Protein AF-A0A656QIV8-F1 (afdb_monomer_lite)

Radius of gyration: 22.59 Å; chains: 1; bounding box: 51×21×74 Å

Foldseek 3Di:
DPPVLVVVLVVLVVVLVVLVVVLVVLVVCLVVPPDPVSNVVSVVVSVVSVVVSVVSVVVSVVSVVVVVVPPPDPPDPPDPDDD

Structure (mmCIF, N/CA/C/O backbone):
data_AF-A0A656QIV8-F1
#
_entry.id   AF-A0A656QIV8-F1
#
loop_
_atom_site.group_PDB
_atom_site.id
_atom_site.type_symbol
_atom_site.label_atom_id
_atom_site.label_alt_id
_atom_site.label_comp_id
_atom_site.label_asym_id
_atom_site.label_entity_id
_atom_site.label_seq_id
_atom_site.pdbx_PDB_ins_code
_atom_site.Cartn_x
_atom_site.Cartn_y
_atom_site.Cartn_z
_atom_site.occupancy
_atom_site.B_iso_or_equiv
_atom_site.auth_seq_id
_atom_site.auth_comp_id
_atom_site.auth_asym_id
_atom_site.auth_atom_id
_atom_site.pdbx_PDB_model_num
ATOM 1 N N . MET A 1 1 ? 18.648 6.097 -19.458 1.00 59.72 1 MET A N 1
ATOM 2 C CA . MET A 1 1 ? 17.226 5.813 -19.181 1.00 59.72 1 MET A CA 1
ATOM 3 C C . MET A 1 1 ? 16.420 6.936 -19.781 1.00 59.72 1 MET A C 1
ATOM 5 O O . MET A 1 1 ? 16.868 8.071 -19.685 1.00 59.72 1 MET A O 1
ATOM 9 N N . ASP A 1 2 ? 15.292 6.613 -20.398 1.00 82.69 2 ASP A N 1
ATOM 10 C CA . ASP A 1 2 ? 14.369 7.604 -20.941 1.00 82.69 2 ASP A CA 1
ATOM 11 C C . ASP A 1 2 ? 13.814 8.487 -19.799 1.00 82.69 2 ASP A C 1
ATOM 13 O O . ASP A 1 2 ? 13.404 7.979 -18.752 1.00 82.69 2 ASP A O 1
ATOM 17 N N . GLU A 1 3 ? 13.864 9.810 -19.950 1.00 82.31 3 GLU A N 1
ATOM 18 C CA . GLU A 1 3 ? 13.427 10.784 -18.929 1.00 82.31 3 GLU A CA 1
ATOM 19 C C . GLU A 1 3 ? 11.934 10.597 -18.596 1.00 82.31 3 GLU A C 1
ATOM 21 O O . GLU A 1 3 ? 11.500 10.760 -17.453 1.00 82.31 3 GLU A O 1
ATOM 26 N N . SER A 1 4 ? 11.151 10.161 -19.586 1.00 83.06 4 SER A N 1
ATOM 27 C CA . SER A 1 4 ? 9.740 9.791 -19.445 1.00 83.06 4 SER A CA 1
ATOM 28 C C . SER A 1 4 ? 9.531 8.636 -18.449 1.00 83.06 4 SER A C 1
ATOM 30 O O . SER A 1 4 ? 8.672 8.710 -17.564 1.00 83.06 4 SER A O 1
ATOM 32 N N . LEU A 1 5 ? 10.364 7.597 -18.533 1.00 85.00 5 LEU A N 1
ATOM 33 C CA . LEU A 1 5 ? 10.336 6.422 -17.665 1.00 85.00 5 LEU A CA 1
ATOM 34 C C . LEU A 1 5 ? 10.751 6.770 -16.232 1.00 85.00 5 LEU A C 1
ATOM 36 O O . LEU A 1 5 ? 10.155 6.270 -15.276 1.00 85.00 5 LEU A O 1
ATOM 40 N N . LYS A 1 6 ? 11.750 7.645 -16.072 1.00 86.94 6 LYS A N 1
ATOM 41 C CA . LYS A 1 6 ? 12.180 8.125 -14.753 1.00 86.94 6 LYS A CA 1
ATOM 42 C C . LYS A 1 6 ? 11.033 8.838 -14.028 1.00 86.94 6 LYS A C 1
ATOM 44 O O . LYS A 1 6 ? 10.702 8.464 -12.905 1.00 86.94 6 LYS A O 1
ATOM 49 N N . ARG A 1 7 ? 10.352 9.768 -14.706 1.00 89.75 7 ARG A N 1
ATOM 50 C CA . ARG A 1 7 ? 9.182 10.481 -14.158 1.00 89.75 7 ARG A CA 1
ATOM 51 C C . ARG A 1 7 ? 8.024 9.547 -13.821 1.00 89.75 7 ARG A C 1
ATOM 53 O O . ARG A 1 7 ? 7.345 9.740 -12.815 1.00 89.75 7 ARG A O 1
ATOM 60 N N . LEU A 1 8 ? 7.791 8.520 -14.643 1.00 88.88 8 LEU A N 1
ATOM 61 C CA . LEU A 1 8 ? 6.769 7.512 -14.362 1.00 88.88 8 LEU A CA 1
ATOM 62 C C . LEU A 1 8 ? 7.077 6.750 -13.066 1.00 88.88 8 LEU A C 1
ATOM 64 O O . LEU A 1 8 ? 6.186 6.598 -12.231 1.00 88.88 8 LEU A O 1
ATOM 68 N N . ARG A 1 9 ? 8.327 6.310 -12.882 1.00 90.19 9 ARG A N 1
ATOM 69 C CA . ARG A 1 9 ? 8.774 5.614 -11.665 1.00 90.19 9 ARG A CA 1
ATOM 70 C C . ARG A 1 9 ? 8.642 6.492 -10.428 1.00 90.19 9 ARG A C 1
ATOM 72 O O . ARG A 1 9 ? 8.081 6.043 -9.435 1.00 90.19 9 ARG A O 1
ATOM 79 N N . GLU A 1 10 ? 9.082 7.744 -10.506 1.00 93.19 10 GLU A N 1
ATOM 80 C CA . GLU A 1 10 ? 8.950 8.716 -9.413 1.00 93.19 10 GLU A CA 1
ATOM 81 C C . GLU A 1 10 ? 7.483 8.949 -9.035 1.00 93.19 10 GLU A C 1
ATOM 83 O O . GLU A 1 10 ? 7.131 8.937 -7.856 1.00 93.19 10 GLU A O 1
ATOM 88 N N . ARG A 1 11 ? 6.596 9.086 -10.029 1.00 93.44 11 ARG A N 1
ATOM 89 C CA . ARG A 1 11 ? 5.158 9.238 -9.788 1.00 93.44 11 ARG A CA 1
ATOM 90 C C . ARG A 1 11 ? 4.562 8.008 -9.107 1.00 93.44 11 ARG A C 1
ATOM 92 O O . ARG A 1 11 ? 3.795 8.164 -8.163 1.00 93.44 11 ARG A O 1
ATOM 99 N N . ILE A 1 12 ? 4.906 6.804 -9.565 1.00 92.56 12 ILE A N 1
ATOM 100 C CA . ILE A 1 12 ? 4.437 5.554 -8.949 1.00 92.56 12 ILE A CA 1
ATOM 101 C C . ILE A 1 12 ? 4.957 5.441 -7.510 1.00 92.56 12 ILE A C 1
ATOM 103 O O . ILE A 1 12 ? 4.173 5.167 -6.607 1.00 92.56 12 ILE A O 1
ATOM 107 N N . ALA A 1 13 ? 6.242 5.718 -7.278 1.00 93.19 13 ALA A N 1
ATOM 108 C CA . ALA A 1 13 ? 6.838 5.688 -5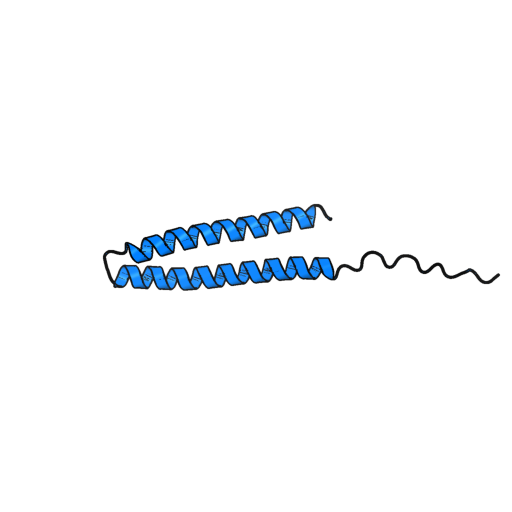.945 1.00 93.19 13 ALA A CA 1
ATOM 109 C C . ALA A 1 13 ? 6.154 6.677 -4.989 1.00 93.19 13 ALA A C 1
ATOM 111 O O . ALA A 1 13 ? 5.812 6.310 -3.867 1.00 93.19 13 ALA A O 1
ATOM 112 N N . LYS A 1 14 ? 5.868 7.901 -5.453 1.00 95.44 14 LYS A N 1
ATOM 113 C CA . LYS A 1 14 ? 5.114 8.898 -4.681 1.00 95.44 14 LYS A CA 1
ATOM 114 C C . LYS A 1 14 ? 3.716 8.394 -4.313 1.00 95.44 14 LYS A C 1
ATOM 116 O O . LYS A 1 14 ? 3.321 8.485 -3.158 1.00 95.44 14 LYS A O 1
ATOM 121 N N . GLN A 1 15 ? 2.989 7.822 -5.275 1.00 93.88 15 GLN A N 1
ATOM 122 C CA . GLN A 1 15 ? 1.649 7.273 -5.042 1.00 93.88 15 GLN A CA 1
ATOM 123 C C . GLN A 1 15 ? 1.649 6.099 -4.046 1.00 93.88 15 GLN A C 1
ATOM 125 O O . GLN A 1 15 ? 0.705 5.968 -3.264 1.00 93.88 15 GLN A O 1
ATOM 130 N N . ILE A 1 16 ? 2.690 5.262 -4.062 1.00 94.88 16 ILE A N 1
ATOM 131 C CA . ILE A 1 16 ? 2.885 4.176 -3.091 1.00 94.88 16 ILE A CA 1
ATOM 132 C C . ILE A 1 16 ? 3.135 4.755 -1.696 1.00 94.88 16 ILE A C 1
ATOM 134 O O . ILE A 1 16 ? 2.425 4.391 -0.762 1.00 94.88 16 ILE A O 1
ATOM 138 N N . ALA A 1 17 ? 4.074 5.695 -1.569 1.00 94.38 17 ALA A N 1
ATOM 139 C CA . ALA A 1 17 ? 4.434 6.300 -0.288 1.00 94.38 17 ALA A CA 1
ATOM 140 C C . ALA A 1 17 ? 3.249 7.030 0.371 1.00 94.38 17 ALA A C 1
ATOM 142 O O . ALA A 1 17 ? 3.020 6.883 1.569 1.00 94.38 17 ALA A O 1
ATOM 143 N N . GLU A 1 18 ? 2.460 7.773 -0.412 1.00 93.62 18 GLU A N 1
ATOM 144 C CA . GLU A 1 18 ? 1.249 8.450 0.075 1.00 93.62 18 GLU A CA 1
ATOM 145 C C . GLU A 1 18 ? 0.240 7.452 0.666 1.00 93.62 18 GLU A C 1
ATOM 147 O O . GLU A 1 18 ? -0.268 7.664 1.766 1.00 93.62 18 GLU A O 1
ATOM 152 N N . ARG A 1 19 ? -0.007 6.330 -0.022 1.00 93.56 19 ARG A N 1
ATOM 153 C CA . ARG A 1 19 ? -0.945 5.290 0.438 1.00 93.56 19 ARG A CA 1
ATOM 154 C C . ARG A 1 19 ? -0.428 4.534 1.652 1.00 93.56 19 ARG A C 1
ATOM 156 O O . ARG A 1 19 ? -1.200 4.254 2.564 1.00 93.56 19 ARG A O 1
ATOM 163 N N . GLU A 1 20 ? 0.868 4.235 1.695 1.00 94.56 20 GLU A N 1
ATOM 164 C CA . GLU A 1 20 ? 1.501 3.632 2.871 1.00 94.56 20 GLU A CA 1
ATOM 165 C C . GLU A 1 20 ? 1.365 4.537 4.099 1.00 94.56 20 GLU A C 1
ATOM 167 O O . GLU A 1 20 ? 0.982 4.057 5.166 1.00 94.56 20 GLU A O 1
ATOM 172 N N . ALA A 1 21 ? 1.575 5.848 3.945 1.00 93.44 21 ALA A N 1
ATOM 173 C CA . ALA A 1 21 ? 1.372 6.813 5.023 1.00 93.44 21 ALA A CA 1
ATOM 174 C C . ALA A 1 21 ? -0.095 6.865 5.490 1.00 93.44 21 ALA A C 1
ATOM 176 O O . ALA A 1 21 ? -0.361 6.860 6.694 1.00 93.44 21 ALA A O 1
ATOM 177 N N . THR A 1 22 ? -1.059 6.854 4.560 1.00 92.81 22 THR A N 1
ATOM 178 C CA . THR A 1 22 ? -2.491 6.780 4.901 1.00 92.81 22 THR A CA 1
ATOM 179 C C . THR A 1 22 ? -2.822 5.508 5.683 1.00 92.81 22 THR A C 1
ATOM 181 O O . THR A 1 22 ? -3.500 5.578 6.706 1.00 92.81 22 THR A O 1
ATOM 184 N N . LEU A 1 23 ? -2.310 4.351 5.254 1.00 94.06 23 LEU A N 1
ATOM 185 C CA . LEU A 1 23 ? -2.529 3.072 5.933 1.00 94.06 23 LEU A CA 1
ATOM 186 C C . LEU A 1 23 ? -1.977 3.069 7.361 1.00 94.06 23 LEU A C 1
ATOM 188 O O . LEU A 1 23 ? -2.635 2.550 8.260 1.00 94.06 23 LEU A O 1
ATOM 192 N N . VAL A 1 24 ? -0.800 3.657 7.591 1.00 93.56 24 VAL A N 1
ATOM 193 C CA . VAL A 1 24 ? -0.234 3.801 8.944 1.00 93.56 24 VAL A CA 1
ATOM 194 C C . VAL A 1 24 ? -1.184 4.599 9.839 1.00 93.56 24 VAL A C 1
ATOM 196 O O . VAL A 1 24 ? -1.606 4.095 10.879 1.00 93.56 24 VAL A O 1
ATOM 199 N N . SER A 1 25 ? -1.617 5.780 9.392 1.00 92.31 25 SER A N 1
ATOM 200 C CA . SER A 1 25 ? -2.540 6.629 10.159 1.00 92.31 25 SER A CA 1
ATOM 201 C C . SER A 1 25 ? -3.898 5.956 10.418 1.00 92.31 25 SER A C 1
ATOM 203 O O . SER A 1 25 ? -4.476 6.074 11.503 1.00 92.31 25 SER A O 1
ATOM 205 N N . MET A 1 26 ? -4.416 5.193 9.452 1.00 91.56 26 MET A N 1
ATOM 206 C CA . MET A 1 26 ? -5.671 4.461 9.624 1.00 91.56 26 MET A CA 1
ATOM 207 C C . MET A 1 26 ? -5.541 3.268 10.578 1.00 91.56 26 MET A C 1
ATOM 209 O O . MET A 1 26 ? -6.473 2.997 11.333 1.00 91.56 26 MET A O 1
ATOM 213 N N . ARG A 1 27 ? -4.392 2.580 10.603 1.00 94.50 27 ARG A N 1
ATOM 214 C CA . ARG A 1 27 ? -4.113 1.514 11.582 1.00 94.50 27 ARG A CA 1
ATOM 215 C C . ARG A 1 27 ? -4.075 2.066 13.001 1.00 94.50 27 ARG A C 1
ATOM 217 O O . ARG A 1 27 ? -4.689 1.479 13.887 1.00 94.50 27 ARG A O 1
ATOM 224 N N . GLU A 1 28 ? -3.436 3.214 13.198 1.00 93.19 28 GLU A N 1
ATOM 225 C CA . GLU A 1 28 ? -3.456 3.938 14.476 1.00 93.19 28 GLU A CA 1
ATOM 226 C C . GLU A 1 28 ? -4.877 4.377 14.857 1.00 93.19 28 GLU A C 1
ATOM 228 O O . GLU A 1 28 ? -5.305 4.246 16.000 1.00 93.19 28 GLU A O 1
ATOM 233 N N . SER A 1 29 ? -5.672 4.829 13.888 1.00 90.50 29 SER A N 1
ATOM 234 C CA . SER A 1 29 ? -7.074 5.178 14.143 1.00 90.50 29 SER A CA 1
ATOM 235 C C . SER A 1 29 ? -7.910 3.958 14.552 1.00 90.50 29 SER A C 1
ATOM 237 O O . SER A 1 29 ? -8.787 4.070 15.407 1.00 90.50 29 SER A O 1
ATOM 239 N N . ALA A 1 30 ? -7.628 2.778 13.988 1.00 92.00 30 ALA A N 1
ATOM 240 C CA . ALA A 1 30 ? -8.311 1.533 14.339 1.00 92.00 30 ALA A CA 1
ATOM 241 C C . ALA A 1 30 ? -7.998 1.076 15.771 1.00 92.00 30 ALA A C 1
ATOM 243 O O . ALA A 1 30 ? -8.870 0.515 16.436 1.00 92.00 30 ALA A O 1
ATOM 244 N N . THR A 1 31 ? -6.769 1.298 16.252 1.00 93.25 31 T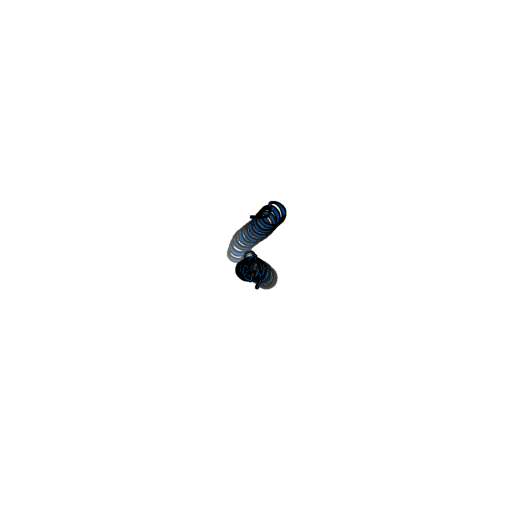HR A N 1
ATOM 245 C CA . THR A 1 31 ? -6.382 0.955 17.631 1.00 93.25 31 THR A CA 1
ATOM 246 C C . THR A 1 31 ? -6.987 1.915 18.653 1.00 93.25 31 THR A C 1
ATOM 248 O O . THR A 1 31 ? -7.287 1.494 19.767 1.00 93.25 31 THR A O 1
ATOM 251 N N . LEU A 1 32 ? -7.217 3.173 18.267 1.00 94.44 32 LEU A N 1
ATOM 252 C CA . LEU A 1 32 ? -7.809 4.218 19.111 1.00 94.44 32 LEU A CA 1
ATOM 253 C C . LEU A 1 32 ? -9.343 4.319 19.008 1.00 94.44 32 LEU A C 1
ATOM 255 O O . LEU A 1 32 ? -9.953 5.182 19.646 1.00 94.44 32 LEU A O 1
ATOM 259 N N . ALA A 1 33 ? -9.982 3.469 18.201 1.00 92.56 33 ALA A N 1
ATOM 260 C CA . ALA A 1 33 ? -11.422 3.501 17.982 1.00 92.56 33 ALA A CA 1
ATOM 261 C C . ALA A 1 33 ? -12.198 3.279 19.293 1.00 92.56 33 ALA A C 1
ATOM 263 O O . ALA A 1 33 ? -11.991 2.298 20.006 1.00 92.56 33 ALA A O 1
ATOM 264 N N . ARG A 1 34 ? -13.126 4.194 19.600 1.00 91.44 34 ARG A N 1
ATOM 265 C CA . ARG A 1 34 ? -13.900 4.184 20.856 1.00 91.44 34 ARG A CA 1
ATOM 266 C C . ARG A 1 34 ? -14.958 3.086 20.909 1.00 91.44 34 ARG A C 1
ATOM 268 O O . ARG A 1 34 ? -15.356 2.681 21.996 1.00 91.44 34 ARG A O 1
ATOM 275 N N . THR A 1 35 ? -15.439 2.643 19.750 1.00 95.12 35 THR A N 1
ATOM 276 C CA . THR A 1 35 ? -16.473 1.613 19.640 1.00 95.12 35 THR A CA 1
ATOM 277 C C . THR A 1 35 ? -16.012 0.482 18.730 1.00 95.12 35 THR A C 1
ATOM 279 O O . THR A 1 35 ? -15.211 0.680 17.813 1.00 95.12 35 THR A O 1
ATOM 282 N N . ASN A 1 36 ? -16.558 -0.715 18.955 1.00 92.50 36 ASN A N 1
ATOM 283 C CA . ASN A 1 36 ? -16.296 -1.865 18.088 1.00 92.50 36 ASN A CA 1
ATOM 284 C C . ASN A 1 36 ? -16.796 -1.631 16.656 1.00 92.50 36 ASN A C 1
ATOM 286 O O . ASN A 1 36 ? -16.139 -2.060 15.715 1.00 92.50 36 ASN A O 1
ATOM 290 N N . HIS A 1 37 ? -17.910 -0.911 16.490 1.00 94.56 37 HIS A N 1
ATOM 291 C CA . HIS A 1 37 ? -18.459 -0.588 15.174 1.00 94.56 37 HIS A CA 1
ATOM 292 C C . HIS A 1 37 ? -17.538 0.351 14.379 1.00 94.56 37 HIS A C 1
ATOM 294 O O . HIS A 1 37 ? -17.253 0.102 13.208 1.00 94.56 37 HIS A 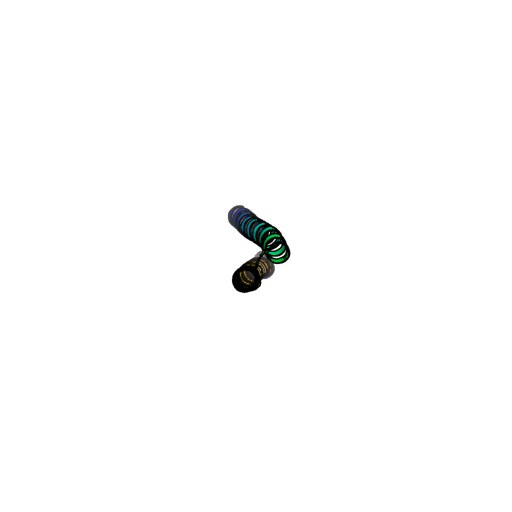O 1
ATOM 300 N N . ASP A 1 38 ? -17.003 1.394 15.024 1.00 91.50 38 ASP A N 1
ATOM 301 C CA . ASP A 1 38 ? -16.030 2.288 14.388 1.00 91.50 38 ASP A CA 1
ATOM 302 C C . ASP A 1 38 ? -14.760 1.532 14.002 1.00 91.50 38 ASP A C 1
ATOM 304 O O . ASP A 1 38 ? -14.247 1.705 12.896 1.00 91.50 38 ASP A O 1
ATOM 308 N N . ARG A 1 39 ? -14.279 0.656 14.891 1.00 94.75 39 ARG A N 1
ATOM 309 C CA . ARG A 1 39 ? -13.116 -0.189 14.627 1.00 94.75 39 ARG A CA 1
ATOM 310 C C . ARG A 1 39 ? -13.339 -1.084 13.413 1.00 94.75 39 ARG A C 1
ATOM 312 O O . ARG A 1 39 ? -12.476 -1.135 12.544 1.00 94.75 39 ARG A O 1
ATOM 319 N N . GLU A 1 40 ? -14.477 -1.765 13.339 1.00 95.62 40 GLU A N 1
ATOM 320 C CA . GLU A 1 40 ? -14.832 -2.634 12.215 1.00 95.62 40 GLU A CA 1
ATOM 321 C C . GLU A 1 40 ? -14.874 -1.855 10.898 1.00 95.62 40 GLU A C 1
ATOM 323 O O . GLU A 1 40 ? -14.247 -2.260 9.919 1.00 95.62 40 GLU A O 1
ATOM 328 N N . ARG A 1 41 ? -15.508 -0.677 10.891 1.00 95.44 41 ARG A N 1
ATOM 329 C CA . ARG A 1 41 ? -15.538 0.196 9.713 1.00 95.44 41 ARG A CA 1
ATOM 330 C C . ARG A 1 41 ? -14.136 0.623 9.275 1.00 95.44 41 ARG A C 1
ATOM 332 O O . ARG A 1 41 ? -13.842 0.610 8.083 1.00 95.44 41 ARG A O 1
ATOM 339 N N . ILE A 1 42 ? -13.262 0.985 10.217 1.00 93.88 42 ILE A N 1
ATOM 340 C CA . ILE A 1 42 ? -11.875 1.361 9.905 1.00 93.88 42 ILE A CA 1
ATOM 341 C C . ILE A 1 42 ? -11.097 0.157 9.356 1.00 93.88 42 ILE A C 1
ATOM 343 O O . ILE A 1 42 ? -10.359 0.313 8.386 1.00 93.88 42 ILE A O 1
ATOM 347 N N . LEU A 1 43 ? -11.276 -1.039 9.925 1.00 94.50 43 LEU A N 1
ATOM 348 C CA . LEU A 1 43 ? -10.622 -2.266 9.456 1.00 94.50 43 LEU A CA 1
ATOM 349 C C . LEU A 1 43 ? -11.063 -2.661 8.041 1.00 94.50 43 LEU A C 1
ATOM 351 O O . LEU A 1 43 ? -10.224 -3.064 7.238 1.00 94.50 43 LEU A O 1
ATOM 355 N N . LEU A 1 44 ? -12.346 -2.501 7.710 1.00 96.06 44 LEU A N 1
ATOM 356 C CA . LEU A 1 44 ? -12.844 -2.724 6.351 1.00 96.06 44 LEU A CA 1
ATOM 357 C C . LEU A 1 44 ? -12.205 -1.749 5.358 1.00 96.06 44 LEU A C 1
ATOM 359 O O . LEU A 1 44 ? -11.735 -2.164 4.301 1.00 96.06 44 LEU A O 1
ATOM 363 N N . THR A 1 45 ? -12.113 -0.466 5.714 1.00 94.81 45 THR A N 1
ATOM 364 C CA . THR A 1 45 ? -11.429 0.523 4.871 1.00 94.81 45 THR A CA 1
ATOM 365 C C . THR A 1 45 ? -9.940 0.208 4.717 1.00 94.81 45 THR A C 1
ATOM 367 O O . THR A 1 45 ? -9.404 0.324 3.618 1.00 94.81 45 THR A O 1
ATOM 370 N N . LEU A 1 46 ? -9.270 -0.237 5.786 1.00 95.50 46 LEU A N 1
ATOM 371 C CA . LEU A 1 46 ? -7.873 -0.675 5.727 1.00 95.50 46 LEU A CA 1
ATOM 372 C C . LEU A 1 46 ? -7.677 -1.827 4.739 1.00 95.50 46 LEU A C 1
ATOM 374 O O . LEU A 1 46 ? -6.734 -1.780 3.957 1.00 95.50 46 LEU A O 1
ATOM 378 N N . ALA A 1 47 ? -8.576 -2.814 4.731 1.00 95.44 47 ALA A N 1
ATOM 379 C CA . ALA A 1 47 ? -8.496 -3.940 3.804 1.00 95.44 47 ALA A CA 1
ATOM 380 C C . ALA A 1 47 ? -8.567 -3.488 2.334 1.00 95.44 47 ALA A C 1
ATOM 382 O O . ALA A 1 47 ? -7.762 -3.935 1.518 1.00 95.44 47 ALA A O 1
ATOM 383 N N . VAL A 1 48 ? -9.474 -2.558 2.012 1.00 95.50 48 VAL A N 1
ATOM 384 C CA . VAL A 1 48 ? -9.591 -1.986 0.658 1.00 95.50 48 VAL A CA 1
ATOM 385 C C . VAL A 1 48 ? -8.314 -1.235 0.268 1.00 95.50 48 VAL A C 1
ATOM 387 O O . VAL A 1 48 ? -7.769 -1.449 -0.813 1.00 95.50 48 VAL A O 1
ATOM 390 N N . LEU A 1 49 ? -7.788 -0.392 1.160 1.00 93.94 49 LEU A N 1
ATOM 391 C CA . LEU A 1 49 ? -6.575 0.384 0.888 1.00 93.94 49 LEU A CA 1
ATOM 392 C C . LEU A 1 49 ? -5.318 -0.493 0.764 1.00 93.94 49 LEU A C 1
ATOM 394 O O . LEU A 1 49 ? -4.432 -0.188 -0.038 1.00 93.94 49 LEU A O 1
ATOM 398 N N . ASP A 1 50 ? -5.232 -1.586 1.526 1.00 94.88 50 ASP A N 1
ATOM 399 C CA . ASP A 1 50 ? -4.146 -2.562 1.407 1.00 94.88 50 ASP A CA 1
ATOM 400 C C . ASP A 1 50 ? -4.201 -3.293 0.050 1.00 94.88 50 ASP A C 1
ATOM 402 O O . ASP A 1 50 ? -3.158 -3.505 -0.580 1.00 94.88 50 ASP A O 1
ATOM 406 N N . GLU A 1 51 ? -5.397 -3.616 -0.458 1.00 95.62 51 GLU A N 1
ATOM 407 C CA . GLU A 1 51 ? -5.567 -4.189 -1.8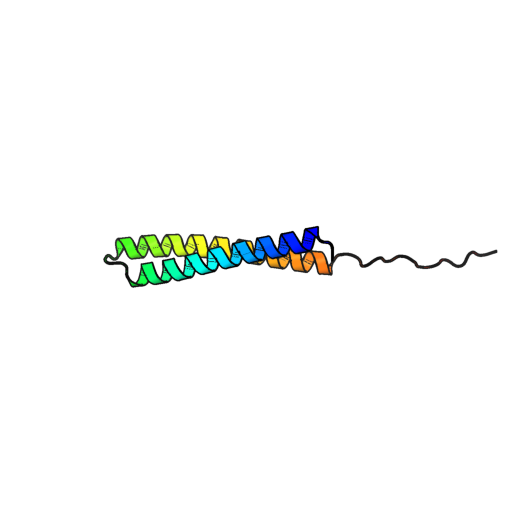00 1.00 95.62 51 GLU A CA 1
ATOM 408 C C . GLU A 1 51 ? -5.152 -3.201 -2.902 1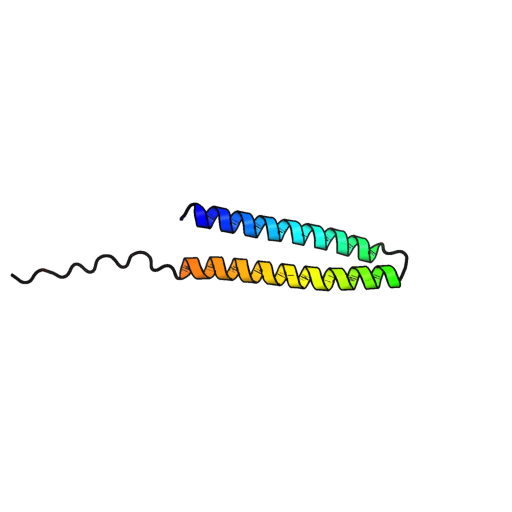.00 95.62 51 GLU A C 1
ATOM 410 O O . GLU A 1 51 ? -4.401 -3.562 -3.818 1.00 95.62 51 GLU A O 1
ATOM 415 N N . GLU A 1 52 ? -5.558 -1.935 -2.788 1.00 93.31 52 GLU A N 1
ATOM 416 C CA . GLU A 1 52 ? -5.130 -0.882 -3.711 1.00 93.31 52 GLU A CA 1
ATOM 417 C C . GLU A 1 52 ? -3.603 -0.722 -3.719 1.00 93.31 52 GLU A C 1
ATOM 419 O O . GLU A 1 52 ? -2.985 -0.673 -4.790 1.00 93.31 52 GLU A O 1
ATOM 424 N N . LEU A 1 53 ? -2.967 -0.685 -2.541 1.00 95.38 53 LEU A N 1
ATOM 425 C CA . LEU A 1 53 ? -1.512 -0.600 -2.413 1.00 95.38 53 LEU A CA 1
ATOM 426 C C . LEU A 1 53 ? -0.818 -1.798 -3.074 1.00 95.38 53 LEU A C 1
ATOM 428 O O . LEU A 1 53 ? 0.173 -1.624 -3.793 1.00 95.38 53 LEU A O 1
ATOM 432 N N . ALA A 1 54 ? -1.336 -3.010 -2.873 1.00 95.19 54 ALA A N 1
ATOM 433 C CA . ALA A 1 54 ? -0.819 -4.203 -3.533 1.00 95.19 54 ALA A CA 1
ATOM 434 C C . ALA A 1 54 ? -0.933 -4.098 -5.065 1.00 95.19 54 ALA A C 1
ATOM 436 O O . ALA A 1 54 ? -0.006 -4.485 -5.783 1.00 95.19 54 ALA A O 1
ATOM 437 N N . GLY A 1 55 ? -2.029 -3.527 -5.576 1.00 94.00 55 GLY A N 1
ATOM 438 C CA . GLY A 1 55 ? -2.204 -3.205 -6.993 1.00 94.00 55 GLY A CA 1
ATOM 439 C C . GLY A 1 55 ? -1.118 -2.263 -7.523 1.00 94.00 55 GLY A C 1
ATOM 440 O O . GLY A 1 55 ? -0.468 -2.567 -8.527 1.00 94.00 55 GLY A O 1
ATOM 441 N N . TRP A 1 56 ? -0.845 -1.168 -6.811 1.00 92.06 56 TRP A N 1
ATOM 442 C CA . TRP A 1 56 ? 0.219 -0.223 -7.172 1.00 92.06 56 TRP A CA 1
ATOM 443 C C . TRP A 1 56 ? 1.613 -0.858 -7.159 1.00 92.06 56 TRP A C 1
ATOM 445 O O . TRP A 1 56 ? 2.390 -0.645 -8.093 1.00 92.06 56 TRP A O 1
ATOM 455 N N . LYS A 1 57 ? 1.920 -1.700 -6.165 1.00 94.69 57 LYS A N 1
ATOM 456 C CA . LYS A 1 57 ? 3.193 -2.442 -6.100 1.00 94.69 57 LYS A CA 1
ATOM 457 C C . LYS A 1 57 ? 3.353 -3.418 -7.269 1.00 94.69 57 LYS A C 1
ATOM 459 O O . LYS A 1 57 ? 4.435 -3.507 -7.847 1.00 94.69 57 LYS A O 1
ATOM 464 N N . LYS A 1 58 ? 2.275 -4.092 -7.688 1.00 95.19 58 LYS A N 1
ATOM 465 C CA . LYS A 1 58 ? 2.279 -4.941 -8.896 1.00 95.19 58 LYS A CA 1
ATOM 466 C C . LYS A 1 58 ? 2.564 -4.132 -10.162 1.00 95.19 58 LYS A C 1
ATOM 468 O O . LYS A 1 58 ? 3.320 -4.591 -11.016 1.00 95.19 58 LYS A O 1
ATOM 473 N N . ILE A 1 59 ? 1.979 -2.939 -10.297 1.00 90.75 59 ILE A N 1
ATOM 474 C CA . ILE A 1 59 ? 2.250 -2.041 -11.431 1.00 90.75 59 ILE A CA 1
ATOM 475 C C . ILE A 1 59 ? 3.723 -1.619 -11.434 1.00 90.75 59 ILE A C 1
ATOM 477 O O . ILE A 1 59 ? 4.370 -1.711 -12.475 1.00 90.75 59 ILE A O 1
ATOM 481 N N . ALA A 1 60 ? 4.268 -1.217 -10.282 1.00 91.94 60 ALA A N 1
ATOM 482 C CA . ALA A 1 60 ? 5.679 -0.853 -10.154 1.00 91.94 60 ALA A CA 1
ATOM 483 C C . ALA A 1 60 ? 6.606 -1.996 -10.605 1.00 91.94 60 ALA A C 1
ATOM 485 O O . ALA A 1 60 ? 7.459 -1.791 -11.468 1.00 91.94 60 ALA A O 1
ATOM 486 N N . ALA A 1 61 ? 6.358 -3.219 -10.124 1.00 91.75 61 ALA A N 1
ATOM 487 C CA . ALA A 1 61 ? 7.124 -4.402 -10.514 1.00 91.75 61 ALA A CA 1
ATOM 488 C C . ALA A 1 61 ? 7.041 -4.691 -12.025 1.00 91.75 61 ALA A C 1
ATOM 490 O O . ALA A 1 61 ? 8.042 -5.030 -12.654 1.00 91.75 61 ALA A O 1
ATOM 491 N N . ARG A 1 62 ? 5.866 -4.513 -12.646 1.00 90.00 62 ARG A N 1
ATOM 492 C CA . ARG A 1 62 ? 5.706 -4.666 -14.104 1.00 90.00 62 ARG A CA 1
ATOM 493 C C . ARG A 1 62 ? 6.496 -3.622 -14.890 1.00 90.00 62 ARG A C 1
ATOM 495 O O . ARG A 1 62 ? 7.082 -3.959 -15.914 1.00 90.00 62 ARG A O 1
ATOM 502 N N . VAL A 1 63 ? 6.533 -2.375 -14.420 1.00 87.50 63 VAL A N 1
ATOM 503 C CA . VAL A 1 63 ? 7.341 -1.311 -15.040 1.00 87.50 63 VAL A CA 1
ATOM 504 C C . VAL A 1 63 ? 8.833 -1.637 -14.944 1.00 87.50 63 VAL A C 1
ATOM 506 O O . VAL A 1 63 ? 9.576 -1.403 -15.893 1.00 87.50 63 VAL A O 1
ATOM 509 N N . GLU A 1 64 ? 9.290 -2.205 -13.830 1.00 86.06 64 GLU A N 1
ATOM 510 C CA . GLU A 1 64 ? 10.677 -2.661 -13.688 1.00 86.06 64 GLU A CA 1
ATOM 511 C C . GLU A 1 64 ? 11.002 -3.826 -14.626 1.00 86.06 64 GLU A C 1
ATOM 513 O O . GLU A 1 64 ? 12.019 -3.784 -15.318 1.00 86.06 64 GLU A O 1
ATOM 518 N N . GLN A 1 65 ? 10.111 -4.818 -14.719 1.00 84.88 65 GLN A N 1
ATOM 519 C CA . GLN A 1 65 ? 10.256 -5.946 -15.641 1.00 84.88 65 GLN A CA 1
ATOM 520 C C . GLN A 1 65 ? 10.299 -5.493 -17.101 1.00 84.88 65 GLN A C 1
ATOM 522 O O . GLN A 1 65 ? 11.188 -5.910 -17.836 1.00 84.88 65 GLN A O 1
ATOM 527 N N . ALA A 1 66 ? 9.395 -4.608 -17.527 1.00 80.94 66 ALA A N 1
ATOM 528 C CA . ALA A 1 66 ? 9.360 -4.110 -18.903 1.00 80.94 66 ALA A CA 1
ATOM 529 C C . ALA A 1 66 ? 10.693 -3.470 -19.328 1.00 80.94 66 ALA A C 1
ATOM 531 O O . ALA A 1 66 ? 11.134 -3.644 -20.458 1.00 80.94 66 ALA A O 1
ATOM 532 N N . VAL A 1 67 ? 11.378 -2.802 -18.399 1.00 75.19 67 VAL A N 1
ATOM 533 C CA . VAL A 1 67 ? 12.683 -2.173 -18.651 1.00 75.19 67 VAL A CA 1
ATOM 534 C C . VAL A 1 67 ? 13.814 -3.198 -18.749 1.00 75.19 67 VAL A C 1
ATOM 536 O O . VAL A 1 67 ? 14.800 -2.955 -19.439 1.00 75.19 67 VAL A O 1
ATOM 539 N N . LEU A 1 68 ? 13.683 -4.358 -18.100 1.00 67.88 68 LEU A N 1
ATOM 540 C CA . LEU A 1 68 ? 14.607 -5.481 -18.291 1.00 67.88 68 LEU A CA 1
ATOM 541 C C . LEU A 1 68 ? 14.416 -6.158 -19.658 1.00 67.88 68 LEU A C 1
ATOM 543 O O . LEU A 1 68 ? 15.376 -6.706 -20.196 1.00 67.88 68 LEU A O 1
ATOM 547 N N . PHE A 1 69 ? 13.201 -6.107 -20.213 1.00 62.16 69 PHE A N 1
ATOM 548 C CA . PHE A 1 69 ? 12.851 -6.693 -21.510 1.00 62.16 69 PHE A CA 1
ATOM 549 C C . PHE A 1 69 ? 13.049 -5.757 -22.706 1.00 62.16 69 PHE A C 1
ATOM 551 O O . PHE A 1 69 ? 12.919 -6.220 -23.839 1.00 62.16 69 PHE A O 1
ATOM 558 N N . GLU A 1 70 ? 13.384 -4.477 -22.506 1.00 55.12 70 GLU A N 1
ATOM 559 C CA . GLU A 1 70 ? 13.797 -3.630 -23.625 1.00 55.12 70 GLU A CA 1
ATOM 560 C C . GLU A 1 70 ? 15.035 -4.255 -24.288 1.00 55.12 70 GLU A C 1
ATOM 562 O O . GLU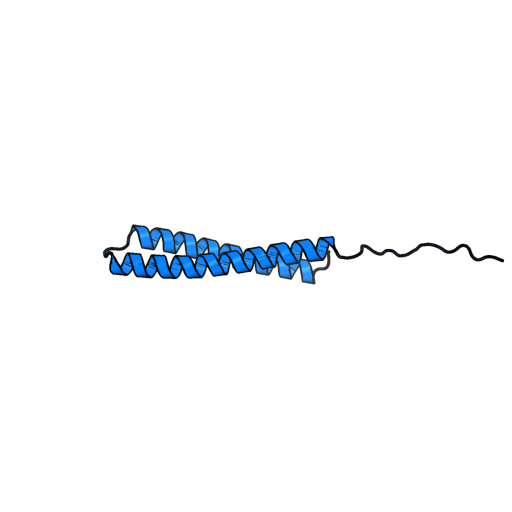 A 1 70 ? 16.087 -4.379 -23.644 1.00 55.12 70 GLU A O 1
ATOM 567 N N . PRO A 1 71 ? 14.950 -4.660 -25.571 1.00 53.91 71 PRO A N 1
ATOM 568 C CA . PRO A 1 71 ? 16.096 -5.186 -26.278 1.00 53.91 71 PRO A CA 1
ATOM 569 C C . PRO A 1 71 ? 17.066 -4.022 -26.433 1.00 53.91 71 PRO A C 1
ATOM 571 O O . PRO A 1 71 ? 16.892 -3.150 -27.283 1.00 53.91 71 PRO A O 1
ATOM 574 N N . ARG A 1 72 ? 18.092 -3.985 -25.580 1.00 55.50 72 ARG A N 1
ATOM 575 C CA . ARG A 1 72 ? 19.266 -3.135 -25.763 1.00 55.50 72 ARG A CA 1
ATOM 576 C C . ARG A 1 72 ? 19.802 -3.406 -27.165 1.00 55.50 72 ARG A C 1
ATOM 578 O O . ARG A 1 72 ? 20.484 -4.404 -27.364 1.00 55.50 72 ARG A O 1
ATOM 585 N N . ASN A 1 73 ? 19.430 -2.552 -28.118 1.00 53.19 73 ASN A N 1
ATOM 586 C CA . ASN A 1 73 ? 19.965 -2.425 -29.468 1.00 53.19 73 ASN A CA 1
ATOM 587 C C . ASN A 1 73 ? 20.795 -3.636 -29.933 1.00 53.19 73 ASN A C 1
ATOM 589 O O . ASN A 1 73 ? 22.024 -3.597 -29.914 1.00 53.19 73 ASN A O 1
ATOM 593 N N . HIS A 1 74 ? 20.140 -4.695 -30.416 1.00 50.38 74 HIS A N 1
ATOM 594 C CA . HIS A 1 74 ? 20.772 -5.643 -31.341 1.00 50.38 74 HIS A CA 1
ATOM 595 C C . HIS A 1 74 ? 20.984 -4.942 -32.698 1.00 50.38 74 HIS A C 1
ATOM 597 O O . HIS A 1 74 ? 20.340 -5.233 -33.699 1.00 50.38 74 HIS A O 1
ATOM 603 N N . ARG A 1 75 ? 21.871 -3.946 -32.718 1.00 52.97 75 ARG A N 1
ATOM 604 C CA . ARG A 1 75 ? 22.396 -3.263 -33.905 1.00 52.97 75 ARG A CA 1
ATOM 605 C C . ARG A 1 75 ? 23.907 -3.185 -33.649 1.00 52.97 75 ARG A C 1
ATOM 607 O O . ARG A 1 75 ? 24.318 -2.477 -32.746 1.00 52.97 75 ARG A O 1
ATOM 614 N N . ALA A 1 76 ? 24.791 -3.928 -34.303 1.00 56.38 76 ALA A N 1
ATOM 615 C CA . ALA A 1 76 ? 24.736 -4.501 -35.634 1.00 56.38 76 ALA A CA 1
ATOM 616 C C . ALA A 1 76 ? 25.491 -5.839 -35.688 1.00 56.38 76 ALA A C 1
ATOM 618 O O . ALA A 1 76 ? 26.682 -5.892 -35.386 1.00 56.38 76 ALA A O 1
ATOM 619 N N . ILE A 1 77 ? 24.836 -6.891 -36.180 1.00 57.16 77 ILE A N 1
ATOM 620 C CA . ILE A 1 77 ? 25.560 -7.961 -36.868 1.00 57.16 77 ILE A CA 1
ATOM 621 C C . ILE A 1 77 ? 25.974 -7.347 -38.210 1.00 57.16 77 ILE A C 1
ATOM 623 O O . ILE A 1 77 ? 25.154 -7.207 -39.117 1.00 57.16 77 ILE A O 1
ATOM 627 N N . ARG A 1 78 ? 27.221 -6.868 -38.310 1.00 59.12 78 ARG A N 1
ATOM 628 C CA . ARG A 1 78 ? 27.816 -6.493 -39.599 1.00 59.12 78 ARG A CA 1
ATOM 629 C C . ARG A 1 78 ? 27.916 -7.768 -40.434 1.00 59.12 78 ARG A C 1
ATOM 631 O O . ARG A 1 78 ? 28.804 -8.580 -40.208 1.00 59.12 78 ARG A O 1
ATOM 638 N N . MET A 1 79 ? 27.005 -7.933 -41.387 1.00 59.66 79 MET A N 1
ATOM 639 C CA . MET A 1 79 ? 27.206 -8.854 -42.503 1.00 59.66 79 MET A CA 1
ATOM 640 C C . MET A 1 79 ? 28.470 -8.408 -43.252 1.00 59.66 79 MET A C 1
ATOM 642 O O . MET A 1 79 ? 28.531 -7.242 -43.657 1.00 59.66 79 MET A O 1
ATOM 646 N N . PRO A 1 80 ? 29.483 -9.269 -43.434 1.00 63.31 80 PRO A N 1
ATOM 647 C CA . PRO A 1 80 ? 30.563 -8.951 -44.347 1.00 63.31 80 PRO A CA 1
ATOM 648 C C . PRO A 1 80 ? 29.975 -8.934 -45.759 1.00 63.31 80 PRO A C 1
ATOM 650 O O . PRO A 1 80 ? 29.321 -9.887 -46.186 1.00 63.31 80 PRO A O 1
ATOM 653 N N . ALA A 1 81 ? 30.159 -7.824 -46.470 1.00 61.91 81 ALA A N 1
ATOM 654 C CA . ALA A 1 81 ? 29.829 -7.758 -47.882 1.00 61.91 81 ALA A CA 1
ATOM 655 C C . ALA A 1 81 ? 30.727 -8.759 -48.624 1.00 61.91 81 ALA A C 1
ATOM 657 O O . ALA A 1 81 ? 31.941 -8.586 -48.659 1.00 61.91 81 ALA A O 1
ATOM 658 N N . MET A 1 82 ? 30.142 -9.820 -49.185 1.00 56.53 82 MET A N 1
ATOM 659 C CA . MET A 1 82 ? 30.828 -10.643 -50.180 1.00 56.53 82 MET A CA 1
ATOM 660 C C . MET A 1 82 ? 30.901 -9.851 -51.483 1.00 56.53 82 MET A C 1
ATOM 662 O O . MET A 1 82 ? 29.907 -9.826 -52.210 1.00 56.53 82 MET A O 1
ATOM 666 N N . ARG A 1 83 ? 32.046 -9.221 -51.761 1.00 53.09 83 ARG A N 1
ATOM 667 C CA . ARG A 1 83 ? 32.628 -9.046 -53.101 1.00 53.09 83 ARG A CA 1
ATOM 668 C C . ARG A 1 83 ? 34.135 -8.897 -52.986 1.00 53.09 83 ARG A C 1
ATOM 670 O O . ARG A 1 83 ? 34.564 -8.098 -52.128 1.00 53.09 83 ARG A O 1
#

Secondary structure (DSSP, 8-state):
--HHHHHHHHHHHHHHHHHHHHHHHHHHHHHS-SSHHHHHHHHHHHHHHHHHHHHHHHHHHHHHHHHHHS-------------

Sequence (83 aa):
MDESLKRLRERIAKQIAEREATLVSMRESATLARTNHDRERILLTLAVLDEELAGWKKIAARVEQAVLFEPRNHRAIRMPAMR

pLDDT: mean 84.91, std 14.52, range [50.38, 96.06]

Organism: NCBI:txid871203